Protein AF-A0A1A8NU08-F1 (afdb_monomer_lite)

InterPro domains:
  IPR012314 Peptidase M12B, GON-ADAMTSs [PF08685] (2-85)
  IPR012314 Peptidase M12B, GON-ADAMTSs [PS51046] (1-86)

Structure (mmCIF, N/CA/C/O backbone):
data_AF-A0A1A8NU08-F1
#
_entry.id   AF-A0A1A8NU08-F1
#
loop_
_atom_site.group_PDB
_atom_site.id
_atom_site.type_symbol
_atom_site.label_atom_id
_atom_site.label_alt_id
_atom_site.label_comp_id
_atom_site.label_asym_id
_atom_site.label_entity_id
_atom_site.label_seq_id
_atom_site.pdbx_PDB_ins_code
_atom_site.Cartn_x
_atom_site.Cartn_y
_atom_site.Cartn_z
_atom_site.occupancy
_atom_site.B_iso_or_equiv
_atom_site.auth_seq_id
_atom_site.auth_comp_id
_atom_site.auth_asym_id
_atom_site.auth_atom_id
_atom_site.pdbx_PDB_model_num
ATOM 1 N N . LEU A 1 1 ? -7.401 -23.735 -14.682 1.00 48.62 1 LEU A N 1
ATOM 2 C CA . LEU A 1 1 ? -7.598 -22.479 -13.921 1.00 48.62 1 LEU A CA 1
ATOM 3 C C . LEU A 1 1 ? -6.211 -21.972 -13.524 1.00 48.62 1 LEU A C 1
ATOM 5 O O . LEU A 1 1 ? -5.609 -22.545 -12.627 1.00 48.62 1 LEU A O 1
ATOM 9 N N . HIS A 1 2 ? -5.633 -21.025 -14.264 1.00 77.56 2 HIS A N 1
ATOM 10 C CA . HIS A 1 2 ? -4.240 -20.603 -14.057 1.00 77.56 2 HIS A CA 1
ATOM 11 C C . HIS A 1 2 ? -4.200 -19.217 -13.413 1.00 77.56 2 HIS A C 1
ATOM 13 O O . HIS A 1 2 ? -4.724 -18.258 -13.965 1.00 77.56 2 HIS A O 1
ATOM 19 N N . GLY A 1 3 ? -3.591 -19.132 -12.233 1.00 79.19 3 GLY A N 1
ATOM 20 C CA . GLY A 1 3 ? -3.394 -17.899 -11.477 1.00 79.19 3 GLY A CA 1
ATOM 21 C C . GLY A 1 3 ? -2.755 -18.211 -10.126 1.00 79.19 3 GLY A C 1
ATOM 22 O O . GLY A 1 3 ? -2.919 -19.312 -9.602 1.00 79.19 3 GLY A O 1
ATOM 23 N N . ARG A 1 4 ? -1.993 -17.265 -9.574 1.00 85.44 4 ARG A N 1
ATOM 24 C CA . ARG A 1 4 ? -1.469 -17.354 -8.204 1.00 85.44 4 ARG A CA 1
ATOM 25 C C . ARG A 1 4 ? -2.296 -16.434 -7.301 1.00 85.44 4 ARG A C 1
ATOM 27 O O . ARG A 1 4 ? -2.609 -15.329 -7.744 1.00 85.44 4 ARG A O 1
ATOM 34 N N . PRO A 1 5 ? -2.632 -16.842 -6.065 1.00 88.31 5 PRO A N 1
ATOM 35 C CA . PRO A 1 5 ? -3.278 -15.954 -5.107 1.00 88.31 5 PRO A CA 1
ATOM 36 C C . PRO A 1 5 ? -2.464 -14.673 -4.899 1.00 88.31 5 PRO A C 1
ATOM 38 O O . PRO A 1 5 ? -1.239 -14.724 -4.760 1.00 88.31 5 PRO A O 1
ATOM 41 N N . VAL A 1 6 ? -3.149 -13.531 -4.860 1.00 88.00 6 VAL A N 1
ATOM 42 C CA . VAL A 1 6 ? -2.545 -12.233 -4.545 1.00 88.00 6 VAL A CA 1
ATOM 43 C C . VAL A 1 6 ? -2.821 -11.935 -3.070 1.00 88.00 6 VAL A C 1
ATOM 45 O O . VAL A 1 6 ? -3.990 -11.871 -2.689 1.00 88.00 6 VAL A O 1
ATOM 48 N N . PRO A 1 7 ? -1.791 -11.778 -2.217 1.00 91.94 7 PRO A N 1
ATOM 49 C CA . PRO A 1 7 ? -2.009 -11.462 -0.811 1.00 91.94 7 PRO A CA 1
ATOM 50 C C . PRO A 1 7 ? -2.720 -10.115 -0.628 1.00 91.94 7 PRO A C 1
ATOM 52 O O . PRO A 1 7 ? -2.548 -9.187 -1.426 1.00 91.94 7 PRO A O 1
ATOM 55 N N . PHE A 1 8 ? -3.491 -9.986 0.452 1.00 93.12 8 PHE A N 1
ATOM 56 C CA . PHE A 1 8 ? -4.216 -8.755 0.763 1.00 93.12 8 PHE A CA 1
ATOM 57 C C . PHE A 1 8 ? -3.291 -7.546 0.896 1.00 93.12 8 PHE A C 1
ATOM 59 O O . PHE A 1 8 ? -2.163 -7.652 1.379 1.00 93.12 8 PHE A O 1
ATOM 66 N N . ALA A 1 9 ? -3.807 -6.379 0.501 1.00 96.06 9 ALA A N 1
ATOM 67 C CA . ALA A 1 9 ? -3.094 -5.105 0.566 1.00 96.06 9 ALA A CA 1
ATOM 68 C C . ALA A 1 9 ? -1.744 -5.101 -0.175 1.00 96.06 9 ALA A C 1
ATOM 70 O O . ALA A 1 9 ? -0.849 -4.330 0.174 1.00 96.06 9 ALA A O 1
ATOM 71 N N . THR A 1 10 ? -1.590 -5.957 -1.188 1.00 96.31 10 THR A N 1
ATOM 72 C CA . THR A 1 10 ? -0.422 -5.976 -2.069 1.00 96.31 10 THR A CA 1
ATOM 73 C C . THR A 1 10 ? -0.799 -5.504 -3.463 1.00 96.31 10 THR A C 1
ATOM 75 O O . THR A 1 10 ? -1.924 -5.695 -3.918 1.00 96.31 10 THR A O 1
ATOM 78 N N . ALA A 1 11 ? 0.152 -4.872 -4.141 1.00 96.81 11 ALA A N 1
ATOM 79 C CA . ALA A 1 11 ? 0.034 -4.533 -5.551 1.00 96.81 11 ALA A CA 1
ATOM 80 C C . ALA A 1 11 ? 1.419 -4.492 -6.185 1.00 96.81 11 ALA A C 1
ATOM 82 O O . ALA A 1 11 ? 2.406 -4.174 -5.520 1.00 96.81 11 ALA A O 1
ATOM 83 N N . GLY A 1 12 ? 1.486 -4.806 -7.470 1.00 96.25 12 GLY A N 1
ATOM 84 C CA . GLY A 1 12 ? 2.705 -4.733 -8.255 1.00 96.25 12 GLY A CA 1
ATOM 85 C C . GLY A 1 12 ? 2.407 -4.813 -9.738 1.00 96.25 12 GLY A C 1
ATOM 86 O O . GLY A 1 12 ? 1.318 -5.223 -10.141 1.00 96.25 12 GLY A O 1
ATOM 87 N N . ASP A 1 13 ? 3.389 -4.423 -10.536 1.00 96.06 13 ASP A N 1
ATOM 88 C CA . ASP A 1 13 ? 3.331 -4.466 -11.989 1.00 96.06 13 ASP A CA 1
ATOM 89 C C . ASP A 1 13 ? 4.748 -4.543 -12.583 1.00 96.06 13 ASP A C 1
ATOM 91 O O . ASP A 1 13 ? 5.750 -4.322 -11.896 1.00 96.06 13 ASP A O 1
ATOM 95 N N . CYS A 1 14 ? 4.802 -4.883 -13.869 1.00 95.12 14 CYS A N 1
ATOM 96 C CA . CYS A 1 14 ? 6.003 -4.930 -14.705 1.00 95.12 14 CYS A CA 1
ATOM 97 C C . CYS A 1 14 ? 5.965 -3.844 -15.795 1.00 95.12 14 CYS A C 1
ATOM 99 O O . CYS A 1 14 ? 6.344 -4.101 -16.933 1.00 95.12 14 CYS A O 1
ATOM 101 N N . TYR A 1 15 ? 5.430 -2.658 -15.495 1.00 94.50 15 TYR A N 1
ATOM 102 C CA . TYR A 1 15 ? 5.146 -1.653 -16.515 1.00 94.50 15 TYR A CA 1
ATOM 103 C C . TYR A 1 15 ? 6.370 -0.833 -16.948 1.00 94.50 15 TYR A C 1
ATOM 105 O O . TYR A 1 15 ? 6.627 -0.701 -18.141 1.00 94.50 15 TYR A O 1
ATOM 113 N N . SER A 1 16 ? 7.118 -0.233 -16.012 1.00 92.12 16 SER A N 1
ATOM 114 C CA . SER A 1 16 ? 8.233 0.668 -16.361 1.00 92.12 16 SER A CA 1
ATOM 115 C C . SER A 1 16 ? 9.192 0.936 -15.197 1.00 92.12 16 SER A C 1
ATOM 117 O O . SER A 1 16 ? 8.793 0.867 -14.040 1.00 92.12 16 SER A O 1
ATOM 119 N N . ALA A 1 17 ? 10.428 1.352 -15.489 1.00 91.44 17 ALA A N 1
ATOM 120 C CA . ALA A 1 17 ? 11.357 1.880 -14.478 1.00 91.44 17 ALA A CA 1
ATOM 121 C C . ALA A 1 17 ? 11.072 3.343 -14.065 1.00 91.44 17 ALA A C 1
ATOM 123 O O . ALA A 1 17 ? 11.717 3.870 -13.159 1.00 91.44 17 ALA A O 1
ATOM 124 N N . ALA A 1 18 ? 10.111 4.014 -14.710 1.00 93.12 18 ALA A N 1
ATOM 125 C CA . ALA A 1 18 ? 9.679 5.352 -14.323 1.00 93.12 18 ALA A CA 1
ATOM 126 C C . ALA A 1 18 ? 8.804 5.308 -13.057 1.00 93.12 18 ALA A C 1
ATOM 128 O O . ALA A 1 18 ? 8.257 4.270 -12.685 1.00 93.12 18 ALA A O 1
ATOM 129 N N . LYS A 1 19 ? 8.595 6.464 -12.407 1.00 91.81 19 LYS A N 1
ATOM 130 C CA . LYS A 1 19 ? 7.739 6.584 -11.208 1.00 91.81 19 LYS A CA 1
ATOM 131 C C . LYS A 1 19 ? 6.228 6.534 -11.517 1.00 91.81 19 LYS A C 1
ATOM 133 O O . LYS A 1 19 ? 5.457 7.374 -11.041 1.00 91.81 19 LYS A O 1
ATOM 138 N N . CYS A 1 20 ? 5.808 5.557 -12.321 1.00 92.44 20 CYS A N 1
ATOM 139 C CA . CYS A 1 20 ? 4.458 5.397 -12.864 1.00 92.44 20 CYS A CA 1
ATOM 140 C C . CYS A 1 20 ? 3.899 3.980 -12.598 1.00 92.44 20 CYS A C 1
ATOM 142 O O . CYS A 1 20 ? 3.716 3.205 -13.540 1.00 92.44 20 CYS A O 1
ATOM 144 N N . PRO A 1 21 ? 3.660 3.614 -11.322 1.00 95.44 21 PRO A N 1
ATOM 145 C CA . PRO A 1 21 ? 3.126 2.300 -10.982 1.00 95.44 21 PRO A CA 1
ATOM 146 C C . PRO A 1 21 ? 1.676 2.155 -11.467 1.00 95.44 21 PRO A C 1
ATOM 148 O O . PRO A 1 21 ? 0.865 3.067 -11.286 1.00 95.44 21 PRO A O 1
ATOM 151 N N . GLN A 1 22 ? 1.363 0.998 -12.043 1.00 97.12 22 GLN A N 1
ATOM 152 C CA . GLN A 1 22 ? 0.047 0.616 -12.563 1.00 97.12 22 GLN A CA 1
ATOM 153 C C . GLN A 1 22 ? -0.706 -0.333 -11.628 1.00 97.12 22 GLN A C 1
ATOM 155 O O . GLN A 1 22 ? -1.937 -0.348 -11.645 1.00 97.12 22 GLN A O 1
ATOM 160 N N . GLY A 1 23 ? 0.003 -1.109 -10.803 1.00 96.81 23 GLY A N 1
ATOM 161 C CA . GLY A 1 23 ? -0.616 -1.992 -9.818 1.00 96.81 23 GLY A CA 1
ATOM 162 C C . GLY A 1 23 ? -1.377 -1.193 -8.761 1.00 96.81 23 GLY A C 1
ATOM 163 O O . GLY A 1 23 ? -0.913 -0.142 -8.312 1.00 96.81 23 GLY A O 1
ATOM 164 N N . GLN A 1 24 ? -2.551 -1.678 -8.347 1.00 97.25 24 GLN A N 1
ATOM 165 C CA . GLN A 1 24 ? -3.395 -0.983 -7.370 1.00 97.25 24 G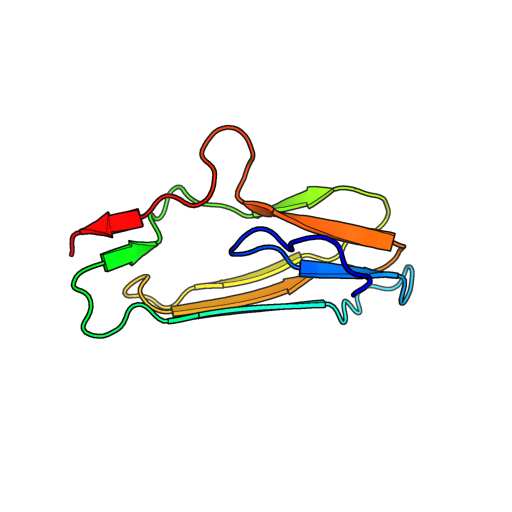LN A CA 1
ATOM 166 C C . GLN A 1 24 ? -4.031 -1.948 -6.373 1.00 97.25 24 GLN A C 1
ATOM 168 O O . GLN A 1 24 ? -4.329 -3.091 -6.709 1.00 97.25 24 GLN A O 1
ATOM 173 N N . PHE A 1 25 ? -4.281 -1.459 -5.162 1.00 97.31 25 PHE A N 1
ATOM 174 C CA . PHE A 1 25 ? -5.144 -2.119 -4.187 1.00 97.31 25 PHE A CA 1
ATOM 175 C C . PHE A 1 25 ? -5.995 -1.082 -3.450 1.00 97.31 25 PHE A C 1
ATOM 177 O O . PHE A 1 25 ? -5.626 0.091 -3.340 1.00 97.31 25 PHE A O 1
ATOM 184 N N . SER A 1 26 ? -7.126 -1.523 -2.906 1.00 97.62 26 SER A N 1
ATOM 185 C CA . SER A 1 26 ? -7.947 -0.711 -2.010 1.00 97.62 26 SER A CA 1
ATOM 186 C C . SER A 1 26 ? -8.457 -1.545 -0.841 1.00 97.62 26 SER A C 1
ATOM 188 O O . SER A 1 26 ? -8.640 -2.755 -0.963 1.00 97.62 26 SER A O 1
ATOM 190 N N . ILE A 1 27 ? -8.634 -0.896 0.306 1.00 97.88 27 ILE A N 1
ATOM 191 C CA . ILE A 1 27 ? -9.187 -1.476 1.529 1.00 97.88 27 ILE A CA 1
ATOM 192 C C . ILE A 1 27 ? -10.299 -0.542 1.992 1.00 97.88 27 ILE A C 1
ATOM 194 O O . ILE A 1 27 ? -10.077 0.665 2.088 1.00 97.88 27 ILE A O 1
ATOM 198 N N . ASN A 1 28 ? -11.475 -1.092 2.283 1.00 97.56 28 ASN A N 1
ATOM 199 C CA . ASN A 1 28 ? -12.602 -0.360 2.847 1.00 97.56 28 ASN A CA 1
ATOM 200 C C . ASN A 1 28 ? -13.175 -1.157 4.024 1.00 97.56 28 ASN A C 1
ATOM 202 O O . ASN A 1 28 ? -13.726 -2.236 3.825 1.00 97.56 28 ASN A O 1
ATOM 206 N N . LEU A 1 29 ? -13.014 -0.628 5.235 1.00 97.75 29 LEU A N 1
ATOM 207 C CA . LEU A 1 29 ? -13.444 -1.242 6.495 1.00 97.75 29 LEU A CA 1
ATOM 208 C C . LEU A 1 29 ? -14.619 -0.495 7.140 1.00 97.75 29 LEU A C 1
ATOM 210 O O . LEU A 1 29 ? -14.931 -0.701 8.313 1.00 97.75 29 LEU A O 1
ATOM 214 N N . ILE A 1 30 ? -15.289 0.384 6.404 1.00 97.75 30 ILE A N 1
ATOM 215 C CA . ILE A 1 30 ? -16.385 1.182 6.957 1.00 97.75 30 ILE A CA 1
ATOM 216 C C . ILE A 1 30 ? -17.545 0.294 7.381 1.00 97.75 30 ILE A C 1
ATOM 218 O O . ILE A 1 30 ? -17.919 -0.639 6.677 1.00 97.75 30 ILE A O 1
ATOM 222 N N . GLY A 1 31 ? -18.103 0.600 8.553 1.00 97.25 31 GLY A N 1
ATOM 223 C CA . GLY A 1 31 ? -19.201 -0.161 9.146 1.00 97.25 31 GLY A CA 1
ATOM 224 C C . GLY A 1 31 ? -18.780 -1.499 9.760 1.00 97.25 31 GLY A C 1
ATOM 225 O O . GLY A 1 31 ? -19.624 -2.177 10.329 1.00 97.25 31 GLY A O 1
ATOM 226 N N . THR A 1 32 ? -17.497 -1.879 9.689 1.00 97.69 32 THR A N 1
ATOM 227 C CA . THR A 1 32 ? -17.015 -3.154 10.256 1.00 97.69 32 THR A CA 1
ATOM 228 C C . THR A 1 32 ? -16.563 -3.050 11.714 1.00 97.69 32 THR A C 1
ATOM 230 O O . THR A 1 32 ? -16.332 -4.072 12.352 1.00 97.69 32 THR A O 1
ATOM 233 N N . GLY A 1 33 ? -16.384 -1.831 12.237 1.00 97.19 33 GLY A N 1
ATOM 234 C CA . GLY A 1 33 ? -15.740 -1.600 13.536 1.00 97.19 33 GLY A CA 1
ATOM 235 C C . GLY A 1 33 ? -14.220 -1.822 13.528 1.00 97.19 33 GLY A C 1
ATOM 236 O O . GLY A 1 33 ? -13.594 -1.762 14.581 1.00 97.19 33 GLY A O 1
ATOM 237 N N . LEU A 1 34 ? -13.610 -2.066 12.362 1.00 97.62 34 LEU A N 1
ATOM 238 C CA . LEU A 1 34 ? -12.168 -2.258 12.199 1.00 97.62 34 LEU A CA 1
ATOM 239 C C . LEU A 1 34 ? -11.522 -1.073 11.474 1.00 97.62 34 LEU A C 1
ATOM 241 O O . LEU A 1 34 ? -12.129 -0.429 10.618 1.00 97.62 34 LEU A O 1
ATOM 245 N N . LYS A 1 35 ? -10.242 -0.838 11.759 1.00 97.56 35 LYS A N 1
ATOM 246 C CA . LYS A 1 35 ? -9.375 0.097 11.031 1.00 97.56 35 LYS A CA 1
ATOM 247 C C . LYS A 1 35 ? -7.990 -0.500 10.829 1.00 97.56 35 LYS A C 1
ATOM 249 O O . LYS A 1 35 ? -7.560 -1.374 11.577 1.00 97.56 35 LYS A O 1
ATOM 254 N N . VAL A 1 36 ? -7.264 -0.026 9.822 1.00 96.75 36 VAL A N 1
ATOM 255 C CA . VAL A 1 36 ? -5.865 -0.421 9.634 1.00 96.75 36 VAL A CA 1
ATOM 256 C C . VAL A 1 36 ? -5.012 0.255 10.702 1.00 96.75 36 VAL A C 1
ATOM 258 O O . VAL A 1 36 ? -5.065 1.474 10.874 1.00 96.75 36 VAL A O 1
ATOM 261 N N . ALA A 1 37 ? -4.200 -0.532 11.406 1.00 95.69 37 ALA A N 1
ATOM 262 C CA . ALA A 1 37 ? -3.340 -0.028 12.462 1.00 95.69 37 ALA A CA 1
ATOM 263 C C . ALA A 1 37 ? -2.359 1.018 11.909 1.00 95.69 37 ALA A C 1
ATOM 265 O O . ALA A 1 37 ? -1.767 0.835 10.841 1.00 95.69 37 ALA A O 1
ATOM 266 N N . GLN A 1 38 ? -2.118 2.101 12.656 1.00 93.44 38 GLN A N 1
ATOM 267 C CA . GLN A 1 38 ? -1.206 3.162 12.203 1.00 93.44 38 GLN A CA 1
ATOM 268 C C . GLN A 1 38 ? 0.222 2.653 11.965 1.00 93.44 38 GLN A C 1
ATOM 270 O O . GLN A 1 38 ? 0.908 3.118 11.052 1.00 93.44 38 GLN A O 1
ATOM 275 N N . VAL A 1 39 ? 0.631 1.637 12.730 1.00 93.94 39 VAL A N 1
ATOM 276 C CA . VAL A 1 39 ? 1.926 0.958 12.600 1.00 93.94 39 VAL A CA 1
ATOM 277 C C . VAL A 1 39 ? 2.073 0.153 11.305 1.00 93.94 39 VAL A C 1
ATOM 279 O O . VAL A 1 39 ? 3.197 -0.157 10.914 1.00 93.94 39 VAL A O 1
ATOM 282 N N . THR A 1 40 ? 0.979 -0.180 10.610 1.00 95.25 40 THR A N 1
ATOM 283 C CA . THR A 1 40 ? 1.053 -0.851 9.310 1.00 95.25 40 THR A CA 1
ATOM 284 C C . THR A 1 40 ? 1.596 0.110 8.264 1.00 95.25 40 THR A C 1
ATOM 286 O O . THR A 1 40 ? 1.027 1.175 8.018 1.00 95.25 40 THR A O 1
ATOM 289 N N . LYS A 1 41 ? 2.688 -0.289 7.615 1.00 94.69 41 LYS A N 1
ATOM 290 C CA . LYS A 1 41 ? 3.338 0.437 6.520 1.00 94.69 41 LYS A CA 1
ATOM 291 C C . LYS A 1 41 ? 3.543 -0.504 5.339 1.00 94.69 41 LYS A C 1
ATOM 293 O O . LYS A 1 41 ? 3.551 -1.717 5.520 1.00 94.69 41 LYS A O 1
ATOM 298 N N . TRP A 1 42 ? 3.745 0.052 4.149 1.00 95.62 42 TRP A N 1
ATOM 299 C CA . TRP A 1 42 ? 4.043 -0.713 2.939 1.00 95.62 42 TRP A CA 1
ATOM 300 C C . TRP A 1 42 ? 5.514 -0.571 2.572 1.00 95.62 42 TRP A C 1
ATOM 302 O O . TRP A 1 42 ? 6.062 0.528 2.602 1.00 95.62 42 TRP A O 1
ATOM 312 N N . THR A 1 43 ? 6.139 -1.684 2.206 1.00 95.38 43 THR A N 1
ATOM 313 C CA . THR A 1 43 ? 7.522 -1.747 1.717 1.00 95.38 43 THR A CA 1
ATOM 314 C C . THR A 1 43 ? 7.555 -2.248 0.289 1.00 95.38 43 THR A C 1
ATOM 316 O O . THR A 1 43 ? 6.764 -3.114 -0.085 1.00 95.38 43 THR A O 1
ATOM 319 N N . SER A 1 44 ? 8.488 -1.725 -0.499 1.00 95.19 44 SER A N 1
ATOM 320 C CA . SER A 1 44 ? 8.784 -2.220 -1.838 1.00 95.19 44 SER A CA 1
ATOM 321 C C . SER A 1 44 ? 9.544 -3.547 -1.798 1.00 95.19 44 SER A C 1
ATOM 323 O O . SER A 1 44 ? 10.380 -3.787 -0.931 1.00 95.19 44 SER A O 1
ATOM 325 N N . GLN A 1 45 ? 9.271 -4.397 -2.783 1.00 94.62 45 GLN A N 1
ATOM 326 C CA . GLN A 1 45 ? 10.030 -5.596 -3.105 1.00 94.62 45 GLN A CA 1
ATOM 327 C C . GLN A 1 45 ? 10.277 -5.621 -4.618 1.00 94.62 45 GLN A C 1
ATOM 329 O O . GLN A 1 45 ? 9.328 -5.566 -5.402 1.00 94.62 45 GLN A O 1
ATOM 334 N N . GLY A 1 46 ? 11.546 -5.707 -5.019 1.00 92.50 46 GLY A N 1
ATOM 335 C CA . GLY A 1 46 ? 11.985 -5.605 -6.414 1.00 92.50 46 GLY A CA 1
ATOM 336 C C . GLY A 1 46 ? 12.757 -4.313 -6.694 1.00 92.50 46 GLY A C 1
ATOM 337 O O . GLY A 1 46 ? 13.118 -3.583 -5.771 1.00 92.50 46 GLY A O 1
ATOM 338 N N . ASN A 1 47 ? 13.006 -4.032 -7.973 1.00 89.50 47 ASN A N 1
ATOM 339 C CA . ASN A 1 47 ? 13.838 -2.912 -8.419 1.00 89.50 47 ASN A CA 1
ATOM 340 C C . ASN A 1 47 ? 12.982 -1.720 -8.870 1.00 89.50 47 ASN A C 1
ATOM 342 O O . ASN A 1 47 ? 11.906 -1.909 -9.431 1.00 89.50 47 ASN A O 1
ATOM 346 N N . TYR A 1 48 ? 13.464 -0.492 -8.636 1.00 92.56 48 TYR A N 1
ATOM 347 C CA . TYR A 1 48 ? 12.824 0.763 -9.077 1.00 92.56 48 TYR A CA 1
ATOM 348 C C . TYR A 1 48 ? 11.315 0.848 -8.778 1.00 92.56 48 TYR A C 1
ATOM 350 O O . TYR A 1 48 ? 10.522 1.357 -9.570 1.00 92.56 48 TYR A O 1
ATOM 358 N N . VAL A 1 49 ? 10.906 0.333 -7.617 1.00 95.94 49 VAL A N 1
ATOM 359 C CA . VAL A 1 49 ? 9.495 0.268 -7.231 1.00 95.94 49 VAL A CA 1
ATOM 360 C C . VAL A 1 49 ? 9.019 1.626 -6.740 1.00 95.94 49 VAL A C 1
ATOM 362 O O . VAL A 1 49 ? 9.613 2.228 -5.846 1.00 95.94 49 VAL A O 1
ATOM 365 N N . SER A 1 50 ? 7.895 2.079 -7.278 1.00 95.81 50 SER A N 1
ATOM 366 C CA . SER A 1 50 ? 7.169 3.231 -6.757 1.00 95.81 50 SER A CA 1
ATOM 367 C C . SER A 1 50 ? 6.057 2.771 -5.831 1.00 95.81 50 SER A C 1
ATOM 369 O O . SER A 1 50 ? 5.265 1.911 -6.203 1.00 95.81 50 SER A O 1
ATOM 371 N N . VAL A 1 51 ? 5.975 3.370 -4.643 1.00 96.38 51 VAL A N 1
ATOM 372 C CA . VAL A 1 51 ? 4.950 3.069 -3.637 1.00 96.38 51 VAL A CA 1
ATOM 373 C C . VAL A 1 51 ? 4.219 4.361 -3.293 1.00 96.38 51 VAL A C 1
ATOM 375 O O . VAL A 1 51 ? 4.828 5.312 -2.809 1.00 96.38 51 VAL A O 1
ATOM 378 N N . LYS A 1 52 ? 2.914 4.409 -3.561 1.00 96.56 52 LYS A N 1
ATOM 379 C CA . LYS A 1 52 ? 2.036 5.537 -3.228 1.00 96.56 52 LYS A CA 1
ATOM 380 C C . LYS A 1 52 ? 0.824 4.996 -2.484 1.00 96.56 52 LYS A C 1
ATOM 382 O O . LYS A 1 52 ? -0.084 4.462 -3.113 1.00 96.56 52 LYS A O 1
ATOM 387 N N . VAL A 1 53 ? 0.827 5.100 -1.158 1.00 97.38 53 VAL A N 1
ATOM 388 C CA . VAL A 1 53 ? -0.279 4.628 -0.315 1.00 9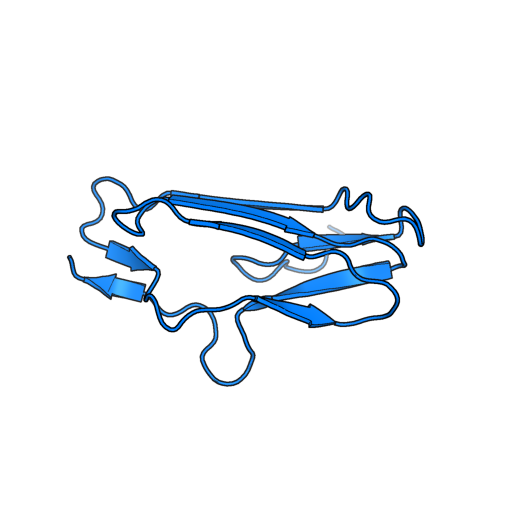7.38 53 VAL A CA 1
ATOM 389 C C . VAL A 1 53 ? -0.884 5.801 0.438 1.00 97.38 53 VAL A C 1
ATOM 391 O O . VAL A 1 53 ? -0.183 6.529 1.134 1.00 97.38 53 VAL A O 1
ATOM 394 N N . HIS A 1 54 ? -2.193 5.962 0.291 1.00 97.56 54 HIS A N 1
ATOM 395 C CA . HIS A 1 54 ? -3.004 6.961 0.964 1.00 97.56 54 HIS A CA 1
ATOM 396 C C . HIS A 1 54 ? -3.886 6.270 2.001 1.00 97.56 54 HIS A C 1
ATOM 398 O O . HIS A 1 54 ? -4.543 5.271 1.702 1.00 97.56 54 HIS A O 1
ATOM 404 N N . ARG A 1 55 ? -3.893 6.812 3.218 1.00 97.69 55 ARG A N 1
ATOM 405 C CA . ARG A 1 55 ? -4.701 6.348 4.347 1.00 97.69 55 ARG A CA 1
ATOM 406 C C . ARG A 1 55 ? -5.676 7.457 4.733 1.00 97.69 55 ARG A C 1
ATOM 408 O O . ARG A 1 55 ? -5.253 8.605 4.842 1.00 97.69 55 ARG A O 1
ATOM 415 N N . SER A 1 56 ? -6.953 7.118 4.912 1.00 97.31 56 SER A N 1
ATOM 416 C CA . SER A 1 56 ? -7.938 8.044 5.478 1.00 97.31 56 SER A CA 1
ATOM 417 C C . SER A 1 56 ? -7.616 8.358 6.936 1.00 97.31 56 SER A C 1
ATOM 419 O O . SER A 1 56 ? -6.981 7.562 7.626 1.00 97.31 56 SER A O 1
ATOM 421 N N . GLU A 1 57 ? -8.072 9.510 7.415 1.00 95.75 57 GLU A N 1
ATOM 422 C CA . GLU A 1 57 ? -7.810 9.974 8.781 1.00 95.75 57 GLU A CA 1
ATOM 423 C C . GLU A 1 57 ? -8.278 8.971 9.853 1.00 95.75 57 GLU A C 1
ATOM 425 O O . GLU A 1 57 ? -7.539 8.658 10.785 1.00 95.75 57 GLU A O 1
ATOM 430 N N . ASP A 1 58 ? -9.453 8.371 9.653 1.00 95.75 58 ASP A N 1
ATOM 431 C CA . ASP A 1 58 ? -10.033 7.338 10.522 1.00 95.75 58 ASP A CA 1
ATOM 432 C C . ASP A 1 58 ? -9.377 5.945 10.373 1.00 95.75 58 ASP A C 1
ATOM 434 O O . ASP A 1 58 ? -9.666 5.023 11.137 1.00 95.75 58 ASP A O 1
ATOM 438 N N . GLY A 1 59 ? -8.485 5.767 9.393 1.00 96.75 59 GLY A N 1
ATOM 439 C CA . GLY A 1 59 ? -7.798 4.508 9.105 1.00 96.75 59 GLY A CA 1
ATOM 440 C C . GLY A 1 59 ? -8.679 3.407 8.505 1.00 96.75 59 GLY A C 1
ATOM 441 O O . GLY A 1 59 ? -8.201 2.280 8.350 1.00 96.75 59 GLY A O 1
ATOM 442 N N . THR A 1 60 ? -9.939 3.692 8.160 1.00 98.00 60 THR A N 1
ATOM 443 C CA . THR A 1 60 ? -10.881 2.688 7.629 1.00 98.00 60 THR A CA 1
ATOM 444 C C . THR A 1 60 ? -10.744 2.483 6.122 1.00 98.00 60 THR A C 1
ATOM 446 O O . THR A 1 60 ? -11.115 1.428 5.605 1.00 98.00 60 THR A O 1
ATOM 449 N N . ARG A 1 61 ? -10.178 3.458 5.400 1.00 98.00 61 ARG A N 1
ATOM 450 C CA . ARG A 1 61 ? -9.928 3.381 3.959 1.00 98.00 61 ARG A CA 1
ATOM 451 C C . ARG A 1 61 ? -8.445 3.496 3.647 1.00 98.00 61 ARG A C 1
ATOM 453 O O . ARG A 1 61 ? -7.774 4.430 4.081 1.00 98.00 61 ARG A O 1
ATOM 460 N N . ILE A 1 62 ? -7.954 2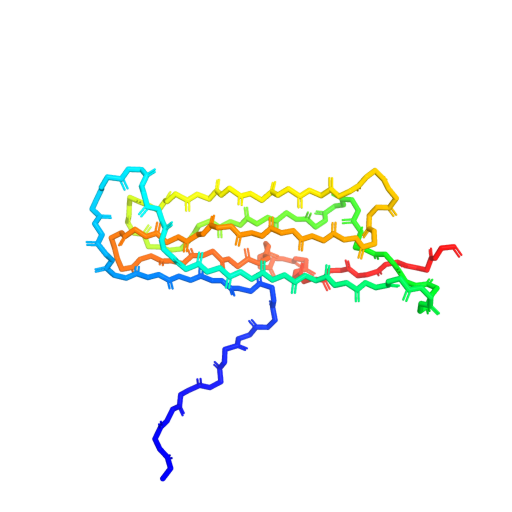.582 2.815 1.00 98.12 62 ILE A N 1
ATOM 461 C CA . ILE A 1 62 ? -6.605 2.635 2.245 1.00 98.12 62 ILE A CA 1
ATOM 462 C C . ILE A 1 62 ? -6.701 2.527 0.727 1.00 98.12 62 ILE A C 1
ATOM 464 O O . ILE A 1 62 ? -7.404 1.663 0.208 1.00 98.12 62 ILE A O 1
ATOM 468 N N . TYR A 1 63 ? -5.946 3.358 0.017 1.00 97.94 63 TYR A N 1
ATOM 469 C CA . TYR A 1 63 ? -5.737 3.239 -1.421 1.00 97.94 63 TYR A CA 1
ATOM 470 C C . TYR A 1 63 ? -4.244 3.184 -1.720 1.00 97.94 63 TYR A C 1
ATOM 472 O O . TYR A 1 63 ? -3.489 4.048 -1.276 1.00 97.94 63 TYR A O 1
ATOM 480 N N . GLY A 1 64 ? -3.810 2.181 -2.476 1.00 97.31 64 GLY A N 1
ATOM 481 C CA . GLY A 1 64 ? -2.415 2.010 -2.854 1.00 97.31 64 GLY A CA 1
ATOM 482 C C . GLY A 1 64 ? -2.235 1.911 -4.359 1.00 97.31 64 GLY A C 1
ATOM 483 O O . GLY A 1 64 ? -2.933 1.143 -5.013 1.00 97.31 64 GLY A O 1
ATOM 484 N N . ARG A 1 65 ? -1.249 2.638 -4.891 1.00 97.44 65 ARG A N 1
ATOM 485 C CA . ARG A 1 65 ? -0.663 2.422 -6.219 1.00 97.44 65 ARG A CA 1
ATOM 486 C C . ARG A 1 65 ? 0.790 2.029 -6.092 1.00 97.44 65 ARG A C 1
ATOM 488 O O . ARG A 1 65 ? 1.560 2.695 -5.396 1.00 97.44 65 ARG A O 1
ATOM 495 N N . CYS A 1 66 ? 1.150 0.938 -6.749 1.00 95.69 66 CYS A N 1
ATOM 496 C CA . CYS A 1 66 ? 2.407 0.281 -6.491 1.00 95.69 66 CYS A CA 1
ATOM 497 C C . CYS A 1 66 ? 2.891 -0.626 -7.615 1.00 95.69 66 CYS A C 1
ATOM 499 O O . CYS A 1 66 ? 2.098 -1.359 -8.195 1.00 95.69 66 CYS A O 1
ATOM 501 N N . GLY A 1 67 ? 4.201 -0.608 -7.850 1.00 96.00 67 GLY A N 1
ATOM 502 C CA . GLY A 1 67 ? 4.863 -1.404 -8.877 1.00 96.00 67 GLY A CA 1
ATOM 503 C C . GLY A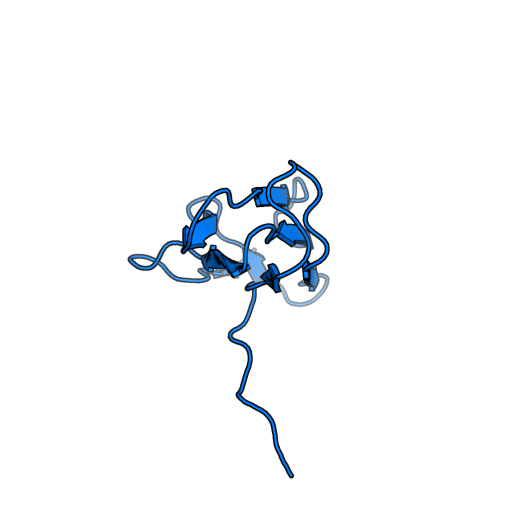 1 67 ? 5.879 -0.577 -9.657 1.00 96.00 67 GLY A C 1
ATOM 504 O O . GLY A 1 67 ? 6.545 0.281 -9.069 1.00 96.00 67 GLY A O 1
ATOM 505 N N . GLY A 1 68 ? 6.030 -0.846 -10.950 1.00 95.75 68 GLY A N 1
ATOM 506 C CA . GLY A 1 68 ? 7.067 -0.278 -11.803 1.00 95.75 68 GLY A CA 1
ATOM 507 C C . GLY A 1 68 ? 7.849 -1.373 -12.526 1.00 95.75 68 GLY A C 1
ATOM 508 O O . GLY A 1 68 ? 7.327 -2.044 -13.413 1.00 95.75 68 GLY A O 1
ATOM 509 N N . PHE A 1 69 ? 9.125 -1.549 -12.184 1.00 95.12 69 PHE A N 1
ATOM 510 C CA . PHE A 1 69 ? 10.018 -2.454 -12.912 1.00 95.12 69 PHE A CA 1
ATOM 511 C C . PHE A 1 69 ? 9.983 -3.880 -12.347 1.00 95.12 69 PHE A C 1
ATOM 513 O O . PHE A 1 69 ? 10.900 -4.328 -11.658 1.00 95.12 69 PHE A O 1
ATOM 520 N N . CYS A 1 70 ? 8.876 -4.579 -12.613 1.00 94.38 70 CYS A N 1
ATOM 521 C CA . CYS A 1 70 ? 8.569 -5.910 -12.072 1.00 94.38 70 CYS A CA 1
ATOM 522 C C . CYS A 1 70 ? 8.644 -5.971 -10.546 1.00 94.38 70 CYS A C 1
ATOM 524 O O . CYS A 1 70 ? 9.078 -6.952 -9.939 1.00 94.38 70 CYS A O 1
ATOM 526 N N . GLY A 1 71 ? 8.217 -4.873 -9.934 1.00 95.31 71 GLY A N 1
ATOM 527 C CA . GLY A 1 71 ? 8.195 -4.690 -8.502 1.00 95.31 71 GLY A CA 1
ATOM 528 C C . GLY A 1 71 ? 6.792 -4.804 -7.944 1.00 95.31 71 GLY A C 1
ATOM 529 O O . GLY A 1 71 ? 5.790 -4.672 -8.646 1.00 95.31 71 GLY A O 1
ATOM 530 N N . LYS A 1 72 ? 6.727 -4.986 -6.635 1.00 96.06 72 LYS A N 1
ATOM 531 C CA . LYS A 1 72 ? 5.487 -4.916 -5.871 1.00 96.06 72 LYS A CA 1
ATOM 532 C C . LYS A 1 72 ? 5.734 -4.227 -4.545 1.00 96.06 72 LYS A C 1
ATOM 534 O O . LYS A 1 72 ? 6.876 -4.057 -4.127 1.00 96.06 72 LYS A O 1
ATOM 539 N N . CYS A 1 73 ? 4.672 -3.879 -3.848 1.00 95.50 73 CYS A N 1
ATOM 540 C CA . CYS A 1 73 ? 4.742 -3.605 -2.428 1.00 95.50 73 CYS A CA 1
ATOM 541 C C . CYS A 1 73 ? 3.788 -4.490 -1.668 1.00 95.50 73 CYS A C 1
ATOM 543 O O . CYS A 1 73 ? 2.758 -4.956 -2.163 1.00 95.50 73 CYS A O 1
ATOM 545 N N . ILE A 1 74 ? 4.194 -4.702 -0.433 1.00 95.88 74 ILE A N 1
ATOM 546 C CA . ILE A 1 74 ? 3.531 -5.545 0.534 1.00 95.88 74 ILE A CA 1
ATOM 547 C C . ILE A 1 74 ? 3.473 -4.786 1.860 1.00 95.88 74 ILE A C 1
ATOM 549 O O . ILE A 1 74 ? 4.344 -3.939 2.104 1.00 95.88 74 ILE A O 1
ATOM 553 N N . PRO A 1 75 ? 2.490 -5.066 2.730 1.00 95.81 75 PRO A N 1
ATOM 554 C CA . PRO A 1 75 ? 2.578 -4.662 4.125 1.00 95.81 75 PRO A CA 1
ATOM 555 C C . PRO A 1 75 ? 3.910 -5.142 4.716 1.00 95.81 75 PRO A C 1
ATOM 557 O O . PRO A 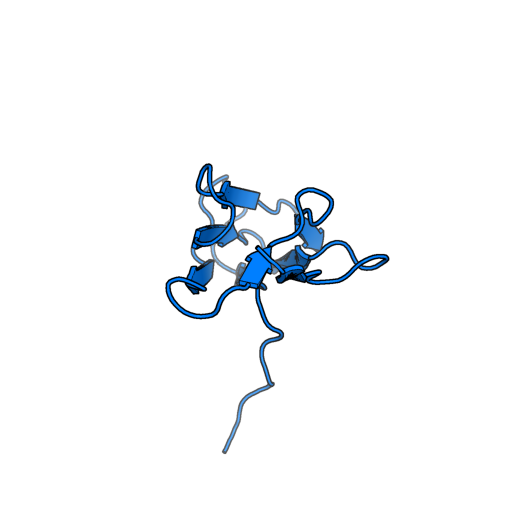1 75 ? 4.371 -6.237 4.388 1.00 95.81 75 PRO A O 1
ATOM 560 N N . GLN A 1 76 ? 4.550 -4.319 5.546 1.00 90.44 76 GLN A N 1
ATOM 561 C CA . GLN A 1 76 ? 5.858 -4.610 6.135 1.00 90.44 76 GLN A CA 1
ATOM 562 C C . GLN A 1 76 ? 5.887 -6.015 6.739 1.00 90.44 76 GLN A C 1
ATOM 564 O O . GLN A 1 76 ? 5.093 -6.313 7.625 1.00 90.44 76 GLN A O 1
ATOM 569 N N . ALA A 1 77 ? 6.832 -6.848 6.298 1.00 73.38 77 ALA A N 1
ATOM 570 C CA . ALA A 1 77 ? 6.818 -8.287 6.569 1.00 73.38 77 ALA A CA 1
ATOM 571 C C . ALA A 1 77 ? 6.788 -8.657 8.063 1.00 73.38 77 ALA A C 1
ATOM 573 O O . ALA A 1 77 ? 6.176 -9.658 8.412 1.00 73.38 77 ALA A O 1
ATOM 574 N N . HIS A 1 78 ? 7.394 -7.847 8.94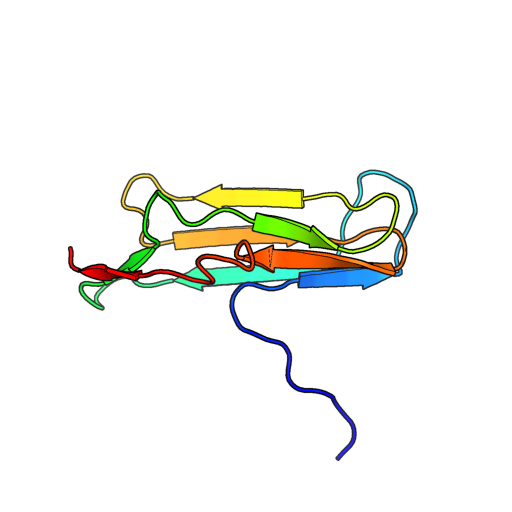2 1.00 80.62 78 HIS A N 1
ATOM 575 C CA . HIS A 1 78 ? 7.398 -8.134 10.383 1.00 80.62 78 HIS A CA 1
ATOM 576 C C . HIS A 1 78 ? 6.014 -8.005 11.040 1.00 80.62 78 HIS A C 1
ATOM 578 O O . HIS A 1 78 ? 5.729 -8.727 11.986 1.00 80.62 78 HIS A O 1
ATOM 584 N N . ASN A 1 79 ? 5.159 -7.118 10.520 1.00 78.75 79 ASN A N 1
ATOM 585 C CA . ASN A 1 79 ? 3.839 -6.827 11.084 1.00 78.75 79 ASN A CA 1
ATOM 586 C C . ASN A 1 79 ? 2.694 -7.347 10.211 1.00 78.75 79 ASN A C 1
ATOM 588 O O . ASN A 1 79 ? 1.598 -7.584 10.706 1.00 78.75 79 ASN A O 1
ATOM 592 N N . GLY A 1 80 ? 2.914 -7.497 8.906 1.00 89.88 80 GLY A N 1
ATOM 593 C CA . GLY A 1 80 ? 1.846 -7.755 7.950 1.00 89.88 80 GLY A CA 1
ATOM 594 C C . GLY A 1 80 ? 0.810 -6.624 7.910 1.00 89.88 80 GLY A C 1
ATOM 595 O O . GLY A 1 80 ? 1.102 -5.456 8.193 1.00 89.88 80 GLY A O 1
ATOM 596 N N . LEU A 1 81 ? -0.412 -6.975 7.508 1.00 95.00 81 LEU A N 1
ATOM 597 C CA . LEU A 1 81 ? -1.569 -6.083 7.548 1.00 95.00 81 LEU A CA 1
ATOM 598 C C . LEU A 1 81 ? -2.225 -6.186 8.930 1.00 95.00 81 LEU A C 1
ATOM 600 O O . LEU A 1 81 ? -3.021 -7.089 9.168 1.00 95.00 81 LEU A O 1
ATOM 604 N N . LEU A 1 82 ? -1.888 -5.264 9.833 1.00 95.25 82 LEU A N 1
ATOM 605 C CA . LEU A 1 82 ? -2.484 -5.218 11.165 1.00 95.25 82 LEU A CA 1
ATOM 606 C C . LEU A 1 82 ? -3.759 -4.385 11.139 1.00 95.25 82 LEU A C 1
ATOM 608 O O . LEU A 1 82 ? -3.787 -3.269 10.614 1.00 95.25 82 LEU A O 1
ATOM 612 N N . LEU A 1 83 ? -4.799 -4.930 11.756 1.00 95.81 83 LEU A N 1
ATOM 613 C CA . LEU A 1 83 ? -6.055 -4.242 11.998 1.00 95.81 83 LEU A CA 1
ATOM 614 C C . LEU A 1 83 ? -6.206 -4.001 13.498 1.00 95.81 83 LEU A C 1
ATOM 616 O O . LEU A 1 83 ? -5.756 -4.804 14.314 1.00 95.81 83 LEU A O 1
ATOM 620 N N . THR A 1 84 ? -6.847 -2.899 13.856 1.00 96.56 84 THR A N 1
ATOM 621 C CA . THR A 1 84 ? -7.302 -2.630 15.218 1.00 96.56 84 THR A CA 1
ATOM 622 C C . THR A 1 84 ? -8.800 -2.389 15.217 1.00 96.56 84 THR A C 1
ATOM 624 O O . THR A 1 84 ? -9.391 -2.046 14.191 1.00 96.56 84 THR A O 1
ATOM 627 N N . VAL A 1 85 ? -9.418 -2.591 16.373 1.00 94.62 85 VAL A N 1
ATOM 628 C CA . VAL A 1 85 ? -10.824 -2.252 16.590 1.00 94.62 85 VAL A CA 1
ATOM 629 C C . VAL A 1 85 ? -10.928 -0.740 16.819 1.00 94.62 85 VAL A C 1
ATOM 631 O O . VAL A 1 85 ? -10.003 -0.125 17.367 1.00 94.62 85 VAL A O 1
ATOM 634 N N . HIS A 1 86 ? -12.000 -0.136 16.310 1.00 71.94 86 HIS A N 1
ATOM 635 C CA . HIS A 1 86 ? -12.366 1.245 16.606 1.00 71.94 86 HIS A CA 1
ATOM 636 C C . HIS A 1 86 ? -12.849 1.382 18.047 1.00 71.94 86 HIS A C 1
ATOM 638 O O . HIS A 1 86 ? -13.681 0.554 18.473 1.00 71.94 86 HIS A O 1
#

Radius of gyration: 13.35 Å; chains: 1; bounding box: 33×32×33 Å

Organism: NCBI:txid451742

pLDDT: mean 93.45, std 7.23, range [48.62, 98.12]

Sequence (86 aa):
LHGRPVPFATAGDCYSAAKCPQGQFSINLIGTGLKVAQVTKWTSQGNYVSVKVHRSEDGTRIYGRCGGFCGKCIPQAHNGLLLTVH

Foldseek 3Di:
DDDDDDDAPKWEDQAALDLDFPTKDKAACPPVQKFFDPPWDKDKDDPSKHWDWDADPRRRIIIIGIYHRRMMIFTDPVCGGDMDGD

Secondary structure (DSSP, 8-state):
---PPPPTT-EEE-S-SSS----EEEEE-TTTTEEE-TT--EEEEEEEEEEEEEE-TTSSEEEEEEEEEEEEEEE-TTT-S-EEE-